Protein AF-A0A7J5ZL21-F1 (afdb_monomer_lite)

Secondary structure (DSSP, 8-state):
--SPPPSS---B-SEEEEEEGGGHHHHHHHHHHHHHHHGGGT--BPPPEEEEE-SSHHHHHHHHHHH--TT--EEEETTHHHHHS--

Radius of gyration: 14.17 Å; chains: 1; bounding box: 32×39×30 Å

Structure (mmCIF, N/CA/C/O backbone):
data_AF-A0A7J5ZL21-F1
#
_entry.id   AF-A0A7J5ZL21-F1
#
loop_
_atom_site.group_PDB
_atom_site.id
_atom_site.type_symbol
_atom_site.label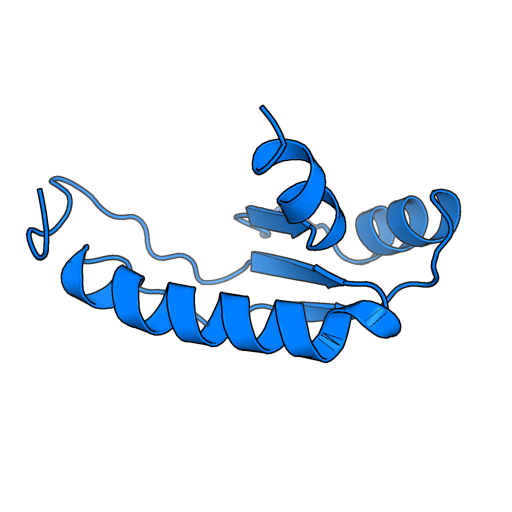_atom_id
_atom_site.label_alt_id
_atom_site.label_comp_id
_atom_site.label_asym_id
_atom_site.label_entity_id
_atom_site.label_seq_id
_atom_site.pdbx_PDB_ins_code
_atom_site.Cartn_x
_atom_site.Cartn_y
_atom_site.Cartn_z
_atom_site.occupancy
_atom_site.B_iso_or_equiv
_atom_site.auth_seq_id
_atom_site.auth_comp_id
_atom_site.auth_asym_id
_atom_site.auth_atom_id
_atom_site.pdbx_PDB_model_num
ATOM 1 N N . MET A 1 1 ? 9.996 -20.411 13.805 1.00 60.16 1 MET A N 1
ATOM 2 C CA . MET A 1 1 ? 8.572 -20.027 13.709 1.00 60.16 1 MET A CA 1
ATOM 3 C C . MET A 1 1 ? 8.218 -19.784 12.243 1.00 60.16 1 MET A C 1
ATOM 5 O O . MET A 1 1 ? 8.230 -18.647 11.803 1.00 60.16 1 MET A O 1
ATOM 9 N N . ARG A 1 2 ? 8.016 -20.838 11.443 1.00 66.88 2 ARG A N 1
ATOM 10 C CA . ARG A 1 2 ? 7.581 -20.704 10.039 1.00 66.88 2 ARG A CA 1
ATOM 11 C C . ARG A 1 2 ? 6.241 -21.416 9.904 1.00 66.88 2 ARG A C 1
ATOM 13 O O . ARG A 1 2 ? 6.142 -22.549 10.361 1.00 66.88 2 ARG A O 1
ATOM 20 N N . GLY A 1 3 ? 5.247 -20.743 9.330 1.00 66.31 3 GLY A N 1
ATOM 21 C CA . GLY A 1 3 ? 3.909 -21.306 9.113 1.00 66.31 3 GLY A CA 1
ATOM 22 C C . GLY A 1 3 ? 3.074 -21.534 10.376 1.00 66.31 3 GLY A C 1
ATOM 23 O O . GLY A 1 3 ? 2.112 -22.290 10.322 1.00 66.31 3 GLY A O 1
ATOM 24 N N . LEU A 1 4 ? 3.449 -20.924 11.506 1.00 76.25 4 LEU A N 1
ATOM 25 C CA . LEU A 1 4 ? 2.605 -20.893 12.699 1.00 76.25 4 LEU A CA 1
ATOM 26 C C . LEU 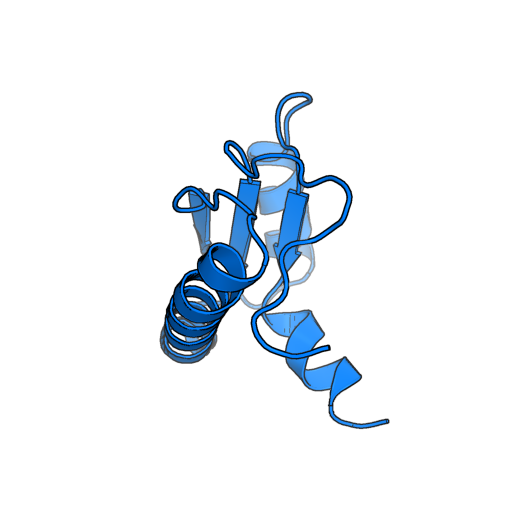A 1 4 ? 1.912 -19.529 12.766 1.00 76.25 4 LEU A C 1
ATOM 28 O O . LEU A 1 4 ? 2.607 -18.514 12.626 1.00 76.25 4 LEU A O 1
ATOM 32 N N . PRO A 1 5 ? 0.588 -19.492 12.993 1.00 78.06 5 PRO A N 1
ATOM 33 C CA . PRO A 1 5 ? -0.124 -18.240 13.156 1.00 78.06 5 PRO A CA 1
ATOM 34 C C . PRO A 1 5 ? 0.368 -17.514 14.407 1.00 78.06 5 PRO A C 1
ATOM 36 O O . PRO A 1 5 ? 0.813 -18.128 15.381 1.00 78.06 5 PRO A O 1
ATOM 39 N N . LEU A 1 6 ? 0.283 -16.189 14.378 1.00 80.50 6 LEU A N 1
ATOM 40 C CA . LEU A 1 6 ? 0.526 -15.380 15.564 1.00 80.50 6 LEU A CA 1
ATOM 41 C C . LEU A 1 6 ? -0.526 -15.693 16.638 1.00 80.50 6 LEU A C 1
ATOM 43 O O . LEU A 1 6 ? -1.676 -15.993 16.321 1.00 80.50 6 LEU A O 1
ATOM 47 N N . MET A 1 7 ? -0.142 -15.574 17.914 1.00 83.25 7 MET A N 1
ATOM 48 C CA . MET A 1 7 ? -1.067 -15.738 19.049 1.00 83.25 7 MET A CA 1
ATOM 49 C C . MET A 1 7 ? -2.273 -14.796 18.937 1.00 83.25 7 MET A C 1
ATOM 51 O O . MET A 1 7 ? -3.389 -15.161 19.293 1.00 83.25 7 MET A O 1
ATOM 55 N N . THR A 1 8 ? -2.038 -13.592 18.414 1.00 80.56 8 THR A N 1
ATOM 56 C CA . THR A 1 8 ? -3.060 -12.629 18.013 1.00 80.56 8 THR A CA 1
ATOM 57 C C . THR A 1 8 ? -2.612 -11.942 16.727 1.00 80.56 8 THR A C 1
ATOM 59 O O . THR A 1 8 ? -1.441 -11.595 16.564 1.00 80.56 8 THR A O 1
ATOM 62 N N . SER A 1 9 ? -3.542 -11.741 15.799 1.00 82.25 9 SER A N 1
ATOM 63 C CA . SER A 1 9 ? -3.317 -10.961 14.585 1.00 82.25 9 SER A CA 1
ATOM 64 C C . SER A 1 9 ? -4.414 -9.910 14.447 1.00 82.25 9 SER A C 1
ATOM 66 O O . SER A 1 9 ? -5.589 -10.174 14.705 1.00 82.25 9 SER A O 1
ATOM 68 N N . MET A 1 10 ? -4.029 -8.697 14.051 1.00 85.31 10 MET A N 1
ATOM 69 C CA . MET A 1 10 ? -4.986 -7.668 13.649 1.00 85.31 10 MET A CA 1
ATOM 70 C C . MET A 1 10 ? -5.071 -7.644 12.121 1.00 85.31 10 MET A C 1
ATOM 72 O O . MET A 1 10 ? -4.028 -7.697 11.463 1.00 85.31 10 MET A O 1
ATOM 76 N N . PRO A 1 11 ? -6.281 -7.601 11.538 1.00 90.31 11 PRO A N 1
ATOM 77 C CA . PRO A 1 11 ? -6.424 -7.467 10.098 1.00 90.31 11 PRO A CA 1
ATOM 78 C C . PRO A 1 11 ? -5.909 -6.089 9.659 1.00 90.31 11 PRO A C 1
ATOM 80 O O . PRO A 1 11 ? -6.243 -5.070 10.268 1.00 90.31 11 PRO A O 1
ATOM 83 N N . LEU A 1 12 ? -5.091 -6.068 8.607 1.00 93.69 12 LEU A N 1
ATOM 84 C CA . LEU A 1 12 ? -4.590 -4.841 8.000 1.00 93.69 12 LEU A CA 1
ATOM 85 C C . LEU A 1 12 ? -5.440 -4.534 6.766 1.00 93.69 12 LEU A C 1
ATOM 87 O O . LEU A 1 12 ? -5.221 -5.077 5.685 1.00 93.69 12 LEU A O 1
ATOM 91 N N . GLU A 1 13 ? -6.459 -3.708 6.969 1.00 94.50 13 GLU A N 1
ATOM 92 C CA . GLU A 1 13 ? -7.539 -3.430 6.024 1.00 94.50 13 GLU A CA 1
ATOM 93 C C . GLU A 1 13 ? -7.371 -2.081 5.327 1.00 94.50 13 GLU A C 1
ATOM 95 O O . GLU A 1 13 ? -7.547 -1.991 4.116 1.00 94.50 13 GLU A O 1
ATOM 100 N N . ASN A 1 14 ? -6.985 -1.045 6.074 1.00 95.06 14 ASN A N 1
ATOM 101 C CA . ASN A 1 14 ? -6.819 0.307 5.557 1.00 95.06 14 ASN A CA 1
ATOM 102 C C . ASN A 1 14 ? -5.385 0.782 5.769 1.00 95.06 14 ASN A C 1
ATOM 104 O O . ASN A 1 14 ? -5.038 1.337 6.813 1.00 95.06 14 ASN A O 1
ATOM 108 N N . TRP A 1 15 ? -4.537 0.545 4.778 1.00 95.62 15 TRP A N 1
ATOM 109 C CA . TRP A 1 15 ? -3.131 0.920 4.818 1.00 95.62 15 TRP A CA 1
ATOM 110 C C . TRP A 1 15 ? -2.660 1.421 3.459 1.00 95.62 15 TRP A C 1
ATOM 112 O O . TRP A 1 15 ? -3.256 1.127 2.419 1.00 95.62 15 TRP A O 1
ATOM 122 N N . LEU A 1 16 ? -1.594 2.215 3.480 1.00 96.81 16 LEU A N 1
ATOM 123 C CA . LEU A 1 16 ? -1.067 2.894 2.303 1.00 96.81 16 LEU A CA 1
ATOM 124 C C . LEU A 1 16 ? 0.366 2.451 2.031 1.00 96.81 16 LEU A C 1
ATOM 126 O O . LEU A 1 16 ? 1.151 2.262 2.962 1.00 96.81 16 LEU A O 1
ATOM 130 N N . LEU A 1 17 ? 0.715 2.335 0.752 1.00 95.56 17 LEU A N 1
ATOM 131 C CA . LEU A 1 17 ? 2.070 2.049 0.302 1.00 95.56 17 LEU A CA 1
ATOM 132 C C . LEU A 1 17 ? 2.529 3.145 -0.658 1.00 95.56 17 LEU A C 1
ATOM 134 O O . LEU A 1 17 ? 1.990 3.293 -1.756 1.00 95.56 17 LEU A O 1
ATOM 138 N N . PHE A 1 18 ? 3.528 3.910 -0.224 1.00 95.00 18 PHE A N 1
ATOM 139 C CA . PHE A 1 18 ? 4.117 4.983 -1.011 1.00 95.00 18 PHE A CA 1
ATOM 140 C C . PHE A 1 18 ? 5.359 4.481 -1.740 1.00 95.00 18 PHE A C 1
ATOM 142 O O . PHE A 1 18 ? 6.241 3.822 -1.167 1.00 95.00 18 PHE A O 1
ATOM 149 N N . TYR A 1 19 ? 5.448 4.824 -3.017 1.00 93.81 19 TYR A N 1
ATOM 150 C CA . TYR A 1 19 ? 6.549 4.419 -3.874 1.00 93.81 19 TYR A CA 1
ATOM 151 C C . TYR A 1 19 ? 6.883 5.505 -4.891 1.00 93.81 19 TYR A C 1
ATOM 153 O O . TYR A 1 19 ? 6.041 6.311 -5.272 1.00 93.81 19 TYR A O 1
ATOM 161 N N . MET A 1 20 ? 8.139 5.527 -5.317 1.00 92.38 20 MET A N 1
ATOM 162 C CA . MET A 1 20 ? 8.560 6.334 -6.457 1.00 92.38 20 MET A CA 1
ATOM 163 C C . MET A 1 20 ? 8.359 5.521 -7.732 1.00 92.38 20 MET A C 1
ATOM 165 O O . MET A 1 20 ? 8.501 4.299 -7.686 1.00 92.38 20 MET A O 1
ATOM 169 N N . HIS A 1 21 ? 8.129 6.186 -8.866 1.00 90.44 21 HIS A N 1
ATOM 170 C CA . HIS A 1 21 ? 7.916 5.525 -10.160 1.00 90.44 21 HIS A CA 1
ATOM 171 C C . HIS A 1 21 ? 8.941 4.416 -10.452 1.00 90.44 21 HIS A C 1
ATOM 173 O O . HIS A 1 21 ? 8.593 3.276 -10.746 1.00 90.44 21 HIS A O 1
ATOM 179 N N . ARG A 1 22 ? 10.231 4.731 -10.270 1.00 89.44 22 ARG A N 1
ATOM 180 C CA . ARG A 1 22 ? 11.352 3.807 -10.513 1.00 89.44 22 ARG A CA 1
ATOM 181 C C . ARG A 1 22 ? 11.343 2.546 -9.638 1.00 89.44 22 ARG A C 1
ATOM 183 O O . ARG A 1 22 ? 12.021 1.584 -9.967 1.00 89.44 22 ARG A O 1
ATOM 190 N N . ASN A 1 23 ? 10.590 2.553 -8.538 1.00 90.12 23 ASN A N 1
ATOM 191 C CA . ASN A 1 23 ? 10.510 1.448 -7.586 1.00 90.12 23 ASN A CA 1
ATOM 192 C C . ASN A 1 23 ? 9.247 0.597 -7.771 1.00 90.12 23 ASN A C 1
ATOM 194 O O . ASN A 1 23 ? 9.038 -0.317 -6.977 1.00 90.12 23 ASN A O 1
ATOM 198 N N . ALA A 1 24 ? 8.418 0.855 -8.791 1.00 91.56 24 ALA A N 1
ATOM 199 C CA . ALA A 1 24 ? 7.153 0.148 -9.000 1.00 91.56 24 ALA A CA 1
ATOM 200 C C . ALA A 1 24 ? 7.315 -1.385 -8.989 1.00 91.56 24 ALA A C 1
ATOM 202 O O . ALA A 1 24 ? 6.572 -2.079 -8.291 1.00 91.56 24 ALA A O 1
ATOM 203 N N . ASP A 1 25 ? 8.334 -1.913 -9.671 1.00 91.62 25 ASP A N 1
ATOM 204 C CA . ASP A 1 25 ? 8.608 -3.356 -9.728 1.00 91.62 25 ASP A CA 1
ATOM 205 C C . ASP A 1 25 ? 8.958 -3.947 -8.352 1.00 91.62 25 ASP A C 1
ATOM 207 O O . ASP A 1 25 ? 8.482 -5.027 -7.974 1.00 91.62 25 ASP A O 1
ATOM 211 N N . VAL A 1 26 ? 9.749 -3.215 -7.559 1.00 90.75 26 VAL A N 1
ATOM 212 C CA . VAL A 1 26 ? 10.104 -3.596 -6.183 1.00 90.75 26 VAL A CA 1
ATOM 213 C C . VAL A 1 26 ? 8.868 -3.555 -5.290 1.00 90.75 26 VAL A C 1
ATOM 215 O O . VAL A 1 26 ? 8.626 -4.488 -4.524 1.00 90.75 26 VAL A O 1
ATOM 218 N N . THR A 1 27 ? 8.038 -2.520 -5.423 1.00 92.88 27 THR A N 1
ATOM 219 C CA . THR A 1 27 ? 6.784 -2.375 -4.678 1.00 92.88 27 THR A CA 1
ATOM 220 C C . THR A 1 27 ? 5.827 -3.528 -4.983 1.00 92.88 27 THR A C 1
ATOM 222 O O . THR A 1 27 ? 5.271 -4.130 -4.062 1.00 92.88 27 THR A O 1
ATOM 225 N N . HIS A 1 28 ? 5.678 -3.911 -6.252 1.00 93.19 28 HIS A N 1
ATOM 226 C CA . HIS A 1 28 ? 4.866 -5.062 -6.647 1.00 93.19 28 HIS A CA 1
ATOM 227 C C . HIS A 1 28 ? 5.402 -6.382 -6.078 1.00 93.19 28 HIS A C 1
ATOM 229 O O . HIS A 1 28 ? 4.628 -7.182 -5.541 1.00 93.19 28 HIS A O 1
ATOM 235 N N . SER A 1 29 ? 6.71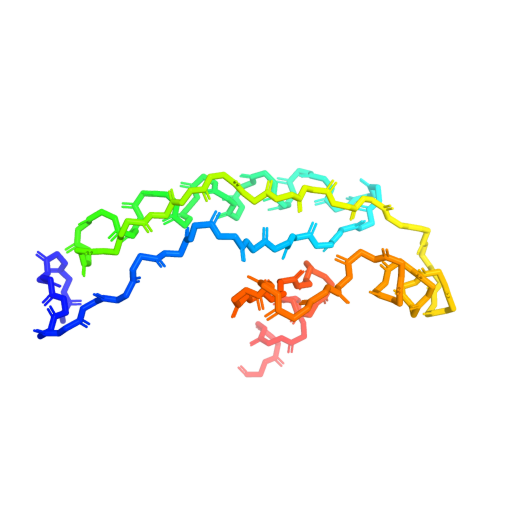8 -6.587 -6.128 1.00 92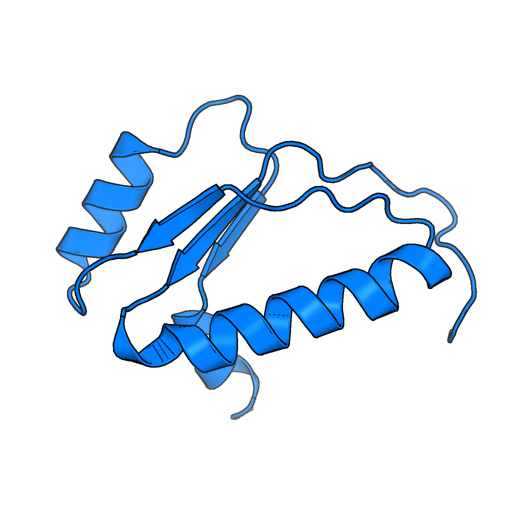.31 29 SER A N 1
ATOM 236 C CA . SER A 1 29 ? 7.373 -7.782 -5.582 1.00 92.31 29 SER A CA 1
ATOM 237 C C . SER A 1 29 ? 7.218 -7.883 -4.060 1.00 92.31 29 SER A C 1
ATOM 239 O O . SER A 1 29 ? 6.931 -8.959 -3.521 1.00 92.31 29 SER A O 1
ATOM 241 N N . LEU A 1 30 ? 7.336 -6.752 -3.356 1.00 92.06 30 LEU A N 1
ATOM 242 C CA . LEU A 1 30 ? 7.091 -6.654 -1.920 1.00 92.06 30 LEU A CA 1
ATOM 243 C C . LEU A 1 30 ? 5.645 -7.031 -1.586 1.00 92.06 30 LEU A C 1
ATOM 245 O O . LEU A 1 30 ? 5.426 -7.869 -0.716 1.00 92.06 30 LEU A O 1
ATOM 249 N N . LEU A 1 31 ? 4.660 -6.482 -2.305 1.00 93.38 31 LEU A N 1
ATOM 250 C CA . LEU A 1 31 ? 3.246 -6.809 -2.090 1.00 93.38 31 LEU A CA 1
ATOM 251 C C . LEU A 1 31 ? 2.944 -8.286 -2.305 1.00 93.38 31 LEU A C 1
ATOM 253 O O . LEU A 1 31 ? 2.214 -8.894 -1.522 1.00 93.38 31 LEU A O 1
ATOM 257 N N . GLN A 1 32 ? 3.505 -8.880 -3.355 1.00 93.62 32 GLN A N 1
ATOM 258 C CA . GLN A 1 32 ? 3.330 -10.302 -3.609 1.00 93.62 32 GLN A CA 1
ATOM 259 C C . GLN A 1 32 ? 3.930 -11.140 -2.474 1.00 93.62 32 GLN A C 1
ATOM 261 O O . GLN A 1 32 ? 3.340 -12.138 -2.062 1.00 93.62 32 GLN A O 1
ATOM 266 N N . THR A 1 33 ? 5.085 -10.728 -1.955 1.00 92.12 33 THR A N 1
ATOM 267 C CA . THR A 1 33 ? 5.748 -11.407 -0.839 1.00 92.12 33 THR A CA 1
ATOM 268 C C . THR A 1 33 ? 4.935 -11.274 0.445 1.00 92.12 33 THR A C 1
ATOM 270 O O . THR A 1 33 ? 4.656 -12.287 1.080 1.00 92.12 33 THR A O 1
ATOM 273 N N . LEU A 1 34 ? 4.479 -10.064 0.785 1.00 91.81 34 LEU A N 1
ATOM 274 C CA . LEU A 1 34 ? 3.648 -9.806 1.964 1.00 91.81 34 LEU A CA 1
ATOM 275 C C . LEU A 1 34 ? 2.357 -10.627 1.942 1.00 91.81 34 LEU A C 1
ATOM 277 O O . LEU A 1 34 ? 2.026 -11.242 2.948 1.00 91.81 34 LEU A O 1
ATOM 281 N N . ASN A 1 35 ? 1.684 -10.716 0.792 1.00 91.06 35 ASN A N 1
ATOM 282 C CA . ASN A 1 35 ? 0.488 -11.549 0.644 1.00 91.06 35 ASN A CA 1
ATOM 283 C C . ASN A 1 35 ? 0.771 -13.042 0.855 1.00 91.06 35 ASN A C 1
ATOM 285 O O . ASN A 1 35 ? -0.034 -13.739 1.461 1.00 91.06 35 ASN A O 1
ATOM 289 N N . LYS A 1 36 ? 1.918 -13.547 0.385 1.00 90.94 36 LYS A N 1
ATOM 290 C CA . LYS A 1 36 ? 2.290 -14.961 0.561 1.00 90.94 36 LYS A CA 1
ATOM 291 C C . LYS A 1 36 ? 2.611 -15.314 2.012 1.00 90.94 36 LYS A C 1
ATOM 293 O O . LYS A 1 36 ? 2.393 -16.451 2.417 1.00 90.94 36 LYS A O 1
ATOM 298 N N . VAL A 1 37 ? 3.185 -14.381 2.772 1.00 89.62 37 VAL A N 1
ATOM 299 C CA . VAL A 1 37 ? 3.634 -14.650 4.149 1.00 89.62 37 VAL A CA 1
ATOM 300 C C . VAL A 1 37 ? 2.593 -14.285 5.205 1.00 89.62 37 VAL A C 1
ATOM 302 O O . VAL A 1 37 ? 2.622 -14.866 6.287 1.00 89.62 37 VAL A O 1
ATOM 305 N N . SER A 1 38 ? 1.666 -13.368 4.910 1.00 88.56 38 SER A N 1
ATOM 306 C CA . SER A 1 38 ? 0.643 -12.913 5.858 1.00 88.56 38 SER A CA 1
ATOM 307 C C . SER A 1 38 ? -0.357 -14.015 6.212 1.00 88.56 38 SER A C 1
ATOM 309 O O . SER A 1 38 ? -0.658 -14.210 7.390 1.00 88.56 38 SER A O 1
ATOM 311 N N . GLU A 1 39 ? -0.806 -14.791 5.224 1.00 85.50 39 GLU A N 1
ATOM 312 C CA . GLU A 1 39 ? -1.790 -15.861 5.414 1.00 85.50 39 GLU A CA 1
ATOM 313 C C . GLU A 1 39 ? -1.285 -16.978 6.354 1.00 85.50 39 GLU A C 1
ATOM 315 O O . GLU A 1 39 ? -1.958 -17.239 7.355 1.00 85.50 39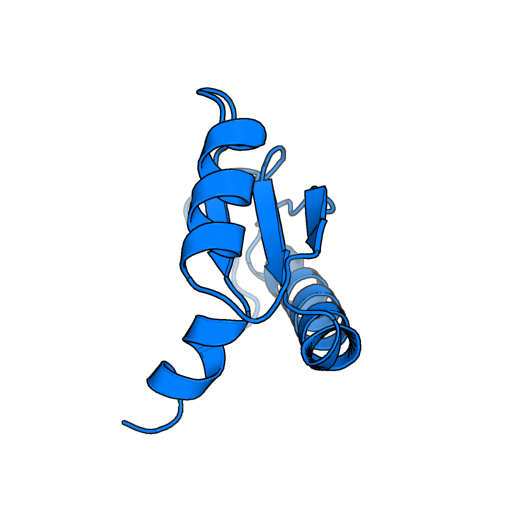 GLU A O 1
ATOM 320 N N . PRO A 1 40 ? -0.080 -17.563 6.171 1.00 86.62 40 PRO A N 1
ATOM 321 C CA . PRO A 1 40 ? 0.480 -18.525 7.128 1.00 86.62 40 PRO A CA 1
ATOM 322 C C . PRO A 1 40 ? 0.701 -17.964 8.539 1.00 86.62 40 PRO A C 1
ATOM 324 O O . PRO A 1 40 ? 0.813 -18.728 9.497 1.00 86.62 40 PRO A O 1
ATOM 327 N N . MET A 1 41 ? 0.798 -16.639 8.675 1.00 87.06 41 MET A N 1
ATOM 328 C CA . MET A 1 41 ? 0.924 -15.951 9.963 1.00 87.06 41 MET A CA 1
ATOM 329 C C . MET A 1 41 ? -0.436 -15.598 10.586 1.00 87.06 41 MET A C 1
ATOM 331 O O . MET A 1 41 ? -0.480 -15.062 11.694 1.00 87.06 41 MET A O 1
ATOM 335 N N . GLY A 1 42 ? -1.546 -15.906 9.908 1.00 86.88 42 GLY A N 1
ATOM 336 C CA . GLY A 1 42 ? -2.900 -15.570 10.344 1.00 86.88 42 GLY A CA 1
ATOM 337 C C . GLY A 1 42 ? -3.247 -14.086 10.189 1.00 86.88 42 GLY A C 1
ATOM 338 O O . GLY A 1 42 ? -4.222 -13.625 10.779 1.00 86.88 42 GLY A O 1
ATOM 339 N N . ILE A 1 43 ? -2.463 -13.314 9.434 1.00 89.94 43 ILE A N 1
ATOM 340 C CA . ILE A 1 43 ? -2.697 -11.888 9.188 1.00 89.94 43 ILE A CA 1
ATOM 341 C C . ILE A 1 43 ? -3.560 -11.750 7.933 1.00 89.94 43 ILE A C 1
ATOM 343 O O . ILE A 1 43 ? -3.140 -12.100 6.833 1.00 89.94 43 ILE A O 1
ATOM 347 N N . ARG A 1 44 ? -4.761 -11.184 8.079 1.00 91.44 44 ARG A N 1
ATOM 348 C CA . ARG A 1 44 ? -5.587 -10.797 6.926 1.00 91.44 44 ARG A CA 1
ATOM 349 C C . ARG A 1 44 ? -5.075 -9.470 6.376 1.00 91.44 44 ARG A C 1
ATOM 351 O O . ARG A 1 44 ? -5.211 -8.448 7.043 1.00 91.44 44 ARG A O 1
ATOM 358 N N . LEU A 1 45 ? -4.485 -9.506 5.186 1.00 93.69 45 LEU A N 1
ATOM 359 C CA . LEU A 1 45 ? -3.892 -8.349 4.521 1.00 93.69 45 LEU A CA 1
ATOM 360 C C . LEU A 1 45 ? -4.759 -7.932 3.328 1.00 93.69 45 LEU A C 1
ATOM 362 O O . LEU A 1 45 ? -4.863 -8.673 2.354 1.00 93.69 45 LEU A O 1
ATOM 366 N N . GLN A 1 46 ? -5.388 -6.761 3.396 1.00 94.94 46 GLN A N 1
ATOM 367 C CA . GLN A 1 46 ? -6.072 -6.169 2.245 1.00 94.94 46 GLN A CA 1
ATOM 368 C C . GLN A 1 46 ? -5.069 -5.505 1.306 1.00 94.94 46 GLN A C 1
ATOM 370 O O . GLN A 1 46 ? -3.952 -5.161 1.697 1.00 94.94 46 GLN A O 1
ATOM 375 N N . ARG A 1 47 ? -5.471 -5.297 0.051 1.00 93.81 47 ARG A N 1
ATOM 376 C CA . ARG A 1 47 ? -4.648 -4.554 -0.904 1.00 93.81 47 ARG A CA 1
ATOM 377 C C . ARG A 1 47 ? -4.504 -3.096 -0.432 1.00 93.81 47 ARG A C 1
ATOM 379 O O . ARG A 1 47 ? -5.528 -2.468 -0.174 1.00 93.81 47 ARG A O 1
ATOM 386 N N . PRO A 1 48 ? -3.281 -2.544 -0.350 1.00 96.00 48 PRO A N 1
ATOM 387 C CA . PRO A 1 48 ? -3.096 -1.165 0.084 1.00 96.00 48 PRO A CA 1
ATOM 388 C C . PRO A 1 48 ? -3.560 -0.159 -0.962 1.00 96.00 48 PRO A C 1
ATOM 390 O O . PRO A 1 48 ? -3.564 -0.443 -2.165 1.00 96.00 48 PRO A O 1
ATOM 393 N N . GLY A 1 49 ? -3.816 1.065 -0.499 1.00 96.19 49 GLY A N 1
ATOM 394 C CA . GLY A 1 49 ? -3.815 2.241 -1.362 1.00 96.19 49 GLY A CA 1
ATOM 395 C C . GLY A 1 49 ? -2.394 2.535 -1.847 1.00 96.19 49 GLY A C 1
ATOM 396 O O . GLY A 1 49 ? -1.495 2.788 -1.046 1.00 96.19 49 GLY A O 1
ATOM 397 N N . MET A 1 50 ? -2.187 2.471 -3.159 1.00 95.81 50 MET A N 1
ATOM 398 C CA . MET A 1 50 ? -0.888 2.684 -3.800 1.00 95.81 50 MET A CA 1
ATOM 399 C C . MET A 1 50 ? -0.734 4.158 -4.163 1.00 95.81 50 MET A C 1
ATOM 401 O O . MET A 1 50 ? -1.494 4.655 -4.991 1.00 95.81 50 MET A O 1
ATOM 405 N N . ILE A 1 51 ? 0.247 4.839 -3.570 1.00 96.00 51 ILE A N 1
ATOM 406 C CA . ILE A 1 51 ? 0.495 6.264 -3.813 1.00 96.00 51 ILE A CA 1
ATOM 407 C C . ILE A 1 51 ? 1.873 6.439 -4.441 1.00 96.00 51 ILE A C 1
ATOM 409 O O . ILE A 1 51 ? 2.904 6.247 -3.793 1.00 96.00 51 ILE A O 1
ATOM 413 N N . GLU A 1 52 ? 1.880 6.808 -5.715 1.00 94.81 52 GLU A N 1
ATOM 414 C CA . GLU A 1 52 ? 3.105 7.168 -6.418 1.00 94.81 52 GLU A CA 1
ATOM 415 C C . GLU A 1 52 ? 3.484 8.623 -6.109 1.00 94.81 52 GLU A C 1
ATOM 417 O O . GLU A 1 52 ? 2.616 9.498 -6.065 1.00 94.81 52 GLU A O 1
ATOM 422 N N . TYR A 1 53 ? 4.769 8.893 -5.885 1.00 93.12 53 TYR A N 1
ATOM 423 C CA . TYR A 1 53 ? 5.283 10.248 -5.681 1.00 93.12 53 TYR A CA 1
ATOM 424 C C . TYR A 1 53 ? 6.629 10.462 -6.389 1.00 93.12 53 TYR A C 1
ATOM 426 O O . TYR A 1 53 ? 7.386 9.520 -6.633 1.00 93.12 53 TYR A O 1
ATOM 434 N N . ASP A 1 54 ? 6.937 11.721 -6.714 1.00 89.56 54 ASP A N 1
ATOM 435 C CA . ASP A 1 54 ? 8.224 12.102 -7.311 1.00 89.56 54 ASP A CA 1
ATOM 436 C C . ASP A 1 54 ? 9.401 11.816 -6.370 1.00 89.56 54 ASP A C 1
ATOM 438 O O . ASP A 1 54 ? 9.254 11.818 -5.152 1.00 89.56 54 ASP A O 1
ATOM 442 N N . ASP A 1 55 ? 10.613 11.705 -6.915 1.00 82.88 55 ASP A N 1
ATOM 443 C CA . ASP A 1 55 ? 11.852 11.487 -6.154 1.00 82.88 55 ASP A CA 1
ATOM 444 C C . ASP A 1 55 ? 12.346 12.713 -5.355 1.00 82.88 55 ASP A C 1
ATOM 446 O O . ASP A 1 55 ? 13.495 13.136 -5.451 1.00 82.88 55 ASP A O 1
ATOM 450 N N .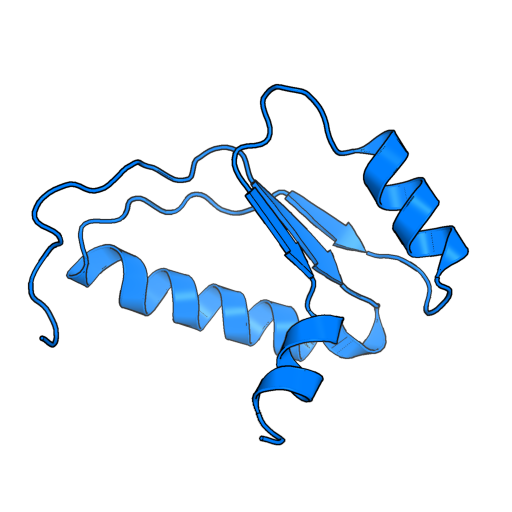 ARG A 1 56 ? 11.448 13.360 -4.613 1.00 86.75 56 ARG A N 1
ATOM 451 C CA . ARG A 1 56 ? 11.711 14.559 -3.815 1.00 86.75 56 ARG A CA 1
ATOM 452 C C . ARG A 1 56 ? 11.084 14.394 -2.440 1.00 86.75 56 ARG A C 1
ATOM 454 O O . ARG A 1 56 ? 9.930 13.976 -2.329 1.00 86.75 56 ARG A O 1
ATOM 461 N N . GLN A 1 57 ? 11.810 14.765 -1.387 1.00 84.12 57 GLN A N 1
ATOM 462 C CA . GLN A 1 57 ? 11.295 14.665 -0.017 1.00 84.12 57 GLN A CA 1
ATOM 463 C C . GLN A 1 57 ? 10.017 15.493 0.177 1.00 84.12 57 GLN A C 1
ATOM 465 O O . GLN A 1 57 ? 9.089 15.047 0.850 1.00 84.12 57 GLN A O 1
ATOM 470 N N . GLU A 1 58 ? 9.903 16.651 -0.473 1.00 91.38 58 GLU A N 1
ATOM 471 C CA . GLU A 1 58 ? 8.703 17.488 -0.408 1.00 91.38 58 GLU A CA 1
ATOM 472 C C . GLU A 1 58 ? 7.502 16.826 -1.092 1.00 91.38 58 GLU A C 1
ATOM 474 O O . GLU A 1 58 ? 6.360 17.029 -0.678 1.00 91.38 58 GLU A O 1
ATOM 479 N N . ALA A 1 59 ? 7.735 16.023 -2.137 1.00 90.94 59 ALA A N 1
ATOM 480 C CA . ALA A 1 59 ? 6.674 15.262 -2.787 1.00 90.94 59 ALA A CA 1
ATOM 481 C C . ALA A 1 59 ? 6.134 14.169 -1.856 1.00 90.94 59 ALA A C 1
ATOM 483 O O . ALA A 1 59 ? 4.917 14.049 -1.728 1.00 90.94 59 ALA A O 1
ATOM 484 N N . LEU A 1 60 ? 7.016 13.465 -1.135 1.00 90.38 60 LEU A N 1
ATOM 485 C CA . LEU A 1 60 ? 6.614 12.502 -0.107 1.00 90.38 60 LEU A CA 1
ATOM 486 C C . LEU A 1 60 ? 5.808 13.173 1.011 1.00 90.38 60 LEU A C 1
ATOM 488 O O . LEU A 1 60 ? 4.730 12.699 1.356 1.00 90.38 60 LEU A O 1
ATOM 492 N N . LEU A 1 61 ? 6.300 14.290 1.557 1.00 91.88 61 LEU A N 1
ATOM 493 C CA . LEU A 1 61 ? 5.609 15.014 2.628 1.00 91.88 61 LEU A CA 1
ATOM 494 C C . LEU A 1 61 ? 4.207 15.460 2.200 1.00 91.88 61 LEU A C 1
ATOM 496 O O . LEU A 1 61 ? 3.249 15.257 2.944 1.00 91.88 61 LEU A O 1
ATOM 500 N N . ARG A 1 62 ? 4.064 16.005 0.985 1.00 94.38 62 ARG A N 1
ATOM 501 C CA . ARG A 1 62 ? 2.751 16.378 0.439 1.00 94.38 62 ARG A CA 1
ATOM 502 C C . ARG A 1 62 ? 1.843 15.168 0.252 1.00 94.38 62 ARG A C 1
ATOM 504 O O . ARG A 1 62 ? 0.683 15.225 0.648 1.00 94.38 62 ARG A O 1
ATOM 511 N N . ALA A 1 63 ? 2.364 14.075 -0.302 1.00 93.19 63 ALA A N 1
ATOM 512 C CA . ALA A 1 63 ? 1.594 12.852 -0.499 1.00 93.19 63 ALA A CA 1
ATOM 513 C C . ALA A 1 63 ? 1.100 12.278 0.841 1.00 93.19 63 ALA A C 1
ATOM 515 O O . ALA A 1 63 ? -0.059 11.878 0.946 1.00 93.19 63 ALA A O 1
ATOM 516 N N . LEU A 1 64 ? 1.937 12.301 1.883 1.00 93.38 64 LEU A N 1
ATOM 517 C CA . LEU A 1 64 ? 1.555 11.894 3.236 1.00 93.38 64 LEU A CA 1
ATOM 518 C C . LEU A 1 64 ? 0.443 12.788 3.794 1.00 93.38 64 LEU A C 1
ATOM 520 O O . LEU A 1 64 ? -0.591 12.279 4.213 1.00 93.38 64 LEU A O 1
ATOM 524 N N . GLN A 1 65 ? 0.618 14.110 3.749 1.00 94.25 65 GLN A N 1
ATOM 525 C CA . GLN A 1 65 ? -0.371 15.065 4.264 1.00 94.25 65 GLN A CA 1
ATOM 526 C C . GLN A 1 65 ? -1.735 14.956 3.570 1.00 94.25 65 GLN A C 1
ATOM 528 O O . GLN A 1 65 ? -2.760 15.202 4.196 1.00 94.25 65 GLN A O 1
ATOM 533 N N . GLN A 1 66 ? -1.752 14.598 2.286 1.00 94.56 66 GLN A N 1
ATOM 534 C CA . GLN A 1 66 ? -2.980 14.491 1.498 1.00 94.56 66 GLN A CA 1
ATOM 535 C C . GLN A 1 66 ? -3.726 13.170 1.702 1.00 94.56 66 GLN A C 1
ATOM 537 O O . GLN A 1 66 ? -4.947 13.147 1.577 1.00 94.56 66 GLN A O 1
ATOM 542 N N . ASN A 1 67 ? -3.013 12.075 1.985 1.00 94.62 67 ASN A N 1
ATOM 543 C CA . ASN A 1 67 ? -3.598 10.730 1.962 1.00 94.62 67 ASN A CA 1
ATOM 544 C C . ASN A 1 67 ? -3.686 10.076 3.347 1.00 94.62 67 ASN A C 1
ATOM 546 O O . ASN A 1 67 ? -4.495 9.170 3.546 1.00 94.62 67 ASN A O 1
ATOM 550 N N . VAL A 1 68 ? -2.877 10.508 4.319 1.00 94.25 68 VAL A N 1
ATOM 551 C CA . VAL A 1 68 ? -2.859 9.906 5.657 1.00 94.25 68 VAL A CA 1
ATOM 552 C C . VAL A 1 68 ? -3.932 10.547 6.537 1.00 94.25 68 VAL A C 1
ATOM 554 O O . VAL A 1 68 ? -3.777 11.660 7.033 1.00 94.25 68 VAL A O 1
ATOM 557 N N . GLY A 1 69 ? -5.026 9.812 6.746 1.00 93.38 69 GLY A N 1
ATOM 558 C CA . GLY A 1 69 ? -6.096 10.157 7.685 1.00 93.38 69 GLY A CA 1
ATOM 559 C C . GLY A 1 69 ? -6.094 9.281 8.944 1.00 93.38 69 GLY A C 1
ATOM 560 O O . GLY A 1 69 ? -5.386 8.281 9.018 1.00 93.38 69 GLY A O 1
ATOM 561 N N . GLN A 1 70 ? -6.950 9.608 9.920 1.00 90.69 70 GLN A N 1
ATOM 562 C CA . GLN A 1 70 ? -7.041 8.885 11.206 1.00 90.69 70 GLN A CA 1
ATOM 563 C C . GLN A 1 70 ? -7.394 7.392 11.084 1.00 90.69 70 GLN A C 1
ATOM 565 O O . GLN A 1 70 ? -7.148 6.625 12.007 1.00 90.69 70 GLN A O 1
ATOM 570 N N . GLN A 1 71 ? -7.987 6.977 9.964 1.00 93.12 71 GLN A N 1
ATOM 571 C CA . GLN A 1 71 ? -8.387 5.589 9.721 1.00 93.12 71 GLN A CA 1
ATOM 572 C C . GLN A 1 71 ? -7.253 4.729 9.147 1.00 93.12 71 GLN A C 1
ATOM 574 O O . GLN A 1 71 ? -7.426 3.517 9.024 1.00 93.12 71 GLN A O 1
ATOM 579 N N . VAL A 1 72 ? -6.130 5.336 8.744 1.00 94.31 72 VAL A N 1
ATOM 580 C CA . VAL A 1 72 ? -4.988 4.612 8.177 1.00 94.31 72 VAL A CA 1
ATOM 581 C C . VAL A 1 72 ? -4.277 3.861 9.299 1.00 94.31 72 VAL A C 1
ATOM 583 O O . VAL A 1 72 ? -3.756 4.459 10.235 1.00 94.31 72 VAL A O 1
ATOM 586 N N . GLN A 1 73 ? -4.248 2.538 9.190 1.00 93.62 73 GLN A N 1
ATOM 587 C CA . GLN A 1 73 ? -3.653 1.639 10.176 1.00 93.62 73 GLN A CA 1
ATOM 588 C C . GLN A 1 73 ? -2.129 1.561 10.039 1.00 93.62 73 GLN A C 1
ATOM 590 O O . GLN A 1 73 ? -1.429 1.343 11.025 1.00 93.62 73 GLN A O 1
ATOM 595 N N . MET A 1 74 ? -1.606 1.708 8.816 1.00 93.19 74 MET A N 1
ATOM 596 C CA . MET A 1 74 ? -0.174 1.618 8.531 1.00 93.19 74 MET A CA 1
ATOM 597 C C . MET A 1 74 ? 0.203 2.390 7.263 1.00 93.19 74 MET A C 1
ATOM 599 O O . MET A 1 74 ? -0.573 2.466 6.308 1.00 93.19 74 MET A O 1
ATOM 603 N N . VAL A 1 75 ? 1.429 2.913 7.249 1.00 92.69 75 VAL A N 1
ATOM 604 C CA . VAL A 1 75 ? 2.077 3.512 6.080 1.00 92.69 75 VAL A CA 1
ATOM 605 C C . VAL A 1 75 ? 3.368 2.751 5.787 1.00 92.69 75 VAL A C 1
ATOM 607 O O . VAL A 1 75 ? 4.249 2.677 6.640 1.00 92.69 75 VAL A O 1
ATOM 610 N N . GLY A 1 76 ? 3.485 2.192 4.584 1.00 90.94 76 GLY A N 1
ATOM 611 C CA . GLY A 1 76 ? 4.718 1.607 4.062 1.00 90.94 76 GLY A CA 1
ATOM 612 C C . GLY A 1 76 ? 5.423 2.562 3.100 1.00 90.94 76 GLY A C 1
ATOM 613 O O . GLY A 1 76 ? 4.769 3.206 2.279 1.00 90.94 76 GLY A O 1
ATOM 614 N N . LEU A 1 77 ? 6.754 2.637 3.172 1.00 88.75 77 LEU A N 1
ATOM 615 C CA . LEU A 1 77 ? 7.590 3.433 2.267 1.00 88.75 77 LEU A CA 1
ATOM 616 C C . LEU A 1 77 ? 8.609 2.521 1.582 1.00 88.75 77 LEU A C 1
ATOM 618 O O . LEU A 1 77 ? 9.470 1.946 2.246 1.00 88.75 77 LEU A O 1
ATOM 622 N N . THR A 1 78 ? 8.554 2.418 0.255 1.00 80.81 78 THR A N 1
ATOM 623 C CA . THR A 1 78 ? 9.442 1.489 -0.475 1.00 80.81 78 THR A CA 1
ATOM 624 C C . THR A 1 78 ? 10.909 1.948 -0.472 1.00 80.81 78 THR A C 1
ATOM 626 O O . THR A 1 78 ? 11.811 1.121 -0.484 1.00 80.81 78 THR A O 1
ATOM 629 N N . HIS A 1 79 ? 11.164 3.258 -0.379 1.00 72.06 79 HIS A N 1
ATOM 630 C CA . HIS A 1 79 ? 12.520 3.825 -0.317 1.00 72.06 79 HIS A CA 1
ATOM 631 C C . HIS A 1 79 ? 13.296 3.429 0.956 1.00 72.06 79 HIS A C 1
ATOM 633 O O . HIS A 1 79 ? 14.517 3.333 0.925 1.00 72.06 79 HIS A O 1
ATOM 639 N N . TRP A 1 80 ? 12.603 3.148 2.065 1.00 53.91 80 TRP A N 1
ATOM 640 C CA . TRP A 1 80 ? 13.249 2.776 3.331 1.00 53.91 80 TRP A CA 1
ATOM 641 C C . TRP A 1 80 ? 13.699 1.309 3.392 1.00 53.91 80 TRP A C 1
ATOM 643 O O . TRP A 1 80 ? 14.462 0.945 4.284 1.00 53.91 80 TRP A O 1
ATOM 653 N N . VAL A 1 81 ? 13.266 0.466 2.447 1.00 50.78 81 VAL A N 1
ATOM 654 C CA . VAL A 1 81 ? 13.609 -0.965 2.439 1.00 50.78 81 VAL A CA 1
ATOM 655 C C . VAL A 1 81 ? 15.082 -1.192 2.065 1.00 50.78 81 VAL A C 1
ATOM 657 O O . VAL A 1 81 ? 15.696 -2.122 2.578 1.00 50.78 81 VAL A O 1
ATOM 660 N N . GLU A 1 82 ? 15.694 -0.324 1.254 1.00 46.06 82 GLU A N 1
ATOM 661 C CA . GLU A 1 82 ? 17.104 -0.470 0.847 1.00 46.06 82 GLU A CA 1
ATOM 662 C C . GLU A 1 82 ? 18.093 -0.085 1.960 1.00 46.06 82 GLU A C 1
ATOM 664 O O . GLU A 1 82 ? 19.141 -0.717 2.112 1.00 46.06 82 GLU A O 1
ATOM 669 N N . SER A 1 83 ? 17.753 0.891 2.808 1.00 45.16 83 SER A N 1
ATOM 670 C CA . SER A 1 83 ? 18.631 1.308 3.912 1.00 45.16 83 SER A CA 1
ATOM 671 C C . SER A 1 83 ? 18.727 0.266 5.032 1.00 45.16 83 SER A C 1
ATOM 673 O O . SER A 1 83 ? 19.746 0.208 5.713 1.00 45.16 83 SER A O 1
ATOM 675 N N . SER A 1 84 ? 17.712 -0.587 5.211 1.00 42.69 84 SER A N 1
ATOM 676 C CA . SER A 1 84 ? 17.715 -1.635 6.245 1.00 42.69 84 SER A CA 1
ATOM 677 C C . SER A 1 84 ? 18.386 -2.946 5.821 1.00 42.69 84 SER A C 1
ATOM 679 O O . SER A 1 84 ? 18.647 -3.779 6.679 1.00 42.69 84 SER A O 1
ATOM 681 N N . VAL A 1 85 ? 18.680 -3.143 4.530 1.00 46.91 85 VAL A N 1
ATOM 682 C CA . VAL A 1 85 ? 19.390 -4.340 4.024 1.00 46.91 85 VAL A CA 1
ATOM 683 C C . VAL A 1 85 ? 20.915 -4.126 3.983 1.00 46.91 85 VAL A C 1
ATOM 685 O O . VAL A 1 85 ? 21.670 -5.060 3.734 1.00 46.91 85 VAL A O 1
ATOM 688 N N . THR A 1 86 ? 21.385 -2.912 4.294 1.00 41.50 86 THR A N 1
ATOM 689 C CA . THR A 1 86 ? 22.815 -2.548 4.299 1.00 41.50 86 THR A CA 1
ATOM 690 C C . THR A 1 86 ? 23.392 -2.373 5.717 1.00 41.50 86 THR A C 1
ATOM 692 O O . THR A 1 86 ? 24.371 -1.650 5.898 1.00 41.50 86 THR A O 1
ATOM 695 N N . MET A 1 87 ? 22.801 -3.017 6.731 1.00 36.94 87 MET A N 1
ATOM 696 C CA . MET A 1 87 ? 23.345 -3.091 8.098 1.00 36.94 87 MET A CA 1
ATOM 697 C C . MET A 1 87 ? 23.415 -4.528 8.601 1.00 36.94 87 MET A C 1
ATOM 699 O O . MET A 1 87 ? 22.449 -5.283 8.359 1.00 36.94 87 MET A O 1
#

Organism: Ameiurus melas (NCBI:txid219545)

InterPro domains:
  IPR012337 Ribonuclease H-like superfamily [SSF53098] (5-78)

pLDDT: mean 85.56, std 14.47, range [36.94, 96.81]

Foldseek 3Di:
DALAADPDEDEQAEAEEEEEPVCVVVVVVVVVVCVVRCVSNVHHYDDYHYHYFHPDPVRVVVSCVVRDDPPHPYYHYSVVVVVVVVD

Sequence (87 aa):
MRGLPLMTSMPLENWLLFYMHRNADVTHSLLQTLNKVSEPMGIRLQRPGMIEYDDRQEALLRALQQNVGQQVQMVGLTHWVESSVTM